Protein AF-A0A564Q9V2-F1 (afdb_monomer)

pLDDT: mean 96.32, std 3.56, range [74.69, 98.81]

Structure (mmCIF, N/CA/C/O backbone):
data_AF-A0A564Q9V2-F1
#
_entry.id   AF-A0A564Q9V2-F1
#
loop_
_atom_site.group_PDB
_atom_site.id
_atom_site.type_symbol
_atom_site.label_atom_id
_atom_site.label_alt_id
_atom_site.label_comp_id
_atom_site.label_asym_id
_atom_site.label_entity_id
_atom_site.label_seq_id
_atom_site.pdbx_PDB_ins_code
_atom_site.Cartn_x
_atom_site.Cartn_y
_atom_site.Cartn_z
_atom_site.occupancy
_atom_site.B_iso_or_equiv
_atom_site.auth_seq_id
_atom_site.auth_comp_id
_atom_site.auth_asym_id
_atom_site.auth_atom_id
_atom_site.pdbx_PDB_model_num
ATOM 1 N N . MET A 1 1 ? 2.245 -13.835 -5.243 1.00 80.06 1 MET A N 1
ATOM 2 C CA . MET A 1 1 ? 0.796 -13.632 -5.044 1.00 80.06 1 MET A CA 1
ATOM 3 C C . MET A 1 1 ? 0.420 -12.361 -5.782 1.00 80.06 1 MET A C 1
ATOM 5 O O . MET A 1 1 ? 1.270 -11.484 -5.834 1.00 80.06 1 MET A O 1
ATOM 9 N N . ASP A 1 2 ? -0.763 -12.288 -6.382 1.00 91.94 2 ASP A N 1
ATOM 10 C CA . ASP A 1 2 ? -1.254 -11.095 -7.085 1.00 91.94 2 ASP A CA 1
ATOM 11 C C . ASP A 1 2 ? -2.460 -10.507 -6.348 1.00 91.94 2 ASP A C 1
ATOM 13 O O . ASP A 1 2 ? -3.254 -11.261 -5.773 1.00 91.94 2 ASP A O 1
ATOM 17 N N . ILE A 1 3 ? -2.585 -9.181 -6.348 1.00 96.00 3 ILE A N 1
ATOM 18 C CA . ILE A 1 3 ? -3.714 -8.474 -5.741 1.00 96.00 3 ILE A CA 1
ATOM 19 C C . ILE A 1 3 ? -4.624 -7.997 -6.874 1.00 96.00 3 ILE A C 1
ATOM 21 O O . ILE A 1 3 ? -4.324 -7.031 -7.570 1.00 96.00 3 ILE A O 1
ATOM 25 N N . GLU A 1 4 ? -5.748 -8.684 -7.055 1.00 95.25 4 GLU A N 1
ATOM 26 C CA . GLU A 1 4 ? -6.709 -8.388 -8.126 1.00 95.25 4 GLU A CA 1
ATOM 27 C C . GLU A 1 4 ? -7.640 -7.232 -7.735 1.00 95.25 4 GLU A C 1
ATOM 29 O O . GLU A 1 4 ? -8.024 -6.400 -8.564 1.00 95.25 4 GLU A O 1
ATOM 34 N N . ASP A 1 5 ? -8.036 -7.190 -6.458 1.00 97.25 5 ASP A N 1
ATOM 35 C CA . ASP A 1 5 ? -8.981 -6.202 -5.947 1.00 97.25 5 ASP A CA 1
ATOM 36 C C . ASP A 1 5 ? -8.925 -6.032 -4.419 1.00 97.25 5 ASP A C 1
ATOM 38 O O . ASP A 1 5 ? -8.249 -6.768 -3.698 1.00 97.25 5 ASP A O 1
ATOM 42 N N . VAL A 1 6 ? -9.702 -5.075 -3.917 1.00 97.62 6 VAL A N 1
ATOM 43 C CA . VAL A 1 6 ? -9.988 -4.869 -2.496 1.00 97.62 6 VAL A CA 1
ATOM 44 C C . VAL A 1 6 ? -11.417 -5.287 -2.152 1.00 97.62 6 VAL A C 1
ATOM 46 O O . VAL A 1 6 ? -12.348 -5.139 -2.943 1.00 97.62 6 VAL A O 1
ATOM 49 N N . MET A 1 7 ? -11.623 -5.772 -0.930 1.00 97.62 7 MET A N 1
ATOM 50 C CA . MET A 1 7 ? -12.965 -5.957 -0.385 1.00 97.62 7 MET A CA 1
ATOM 51 C C . MET A 1 7 ? -13.439 -4.668 0.282 1.00 97.62 7 MET A C 1
ATOM 53 O O . MET A 1 7 ? -12.798 -4.194 1.217 1.00 97.62 7 MET A O 1
ATOM 57 N N . VAL A 1 8 ? -14.596 -4.150 -0.135 1.00 96.00 8 VAL A N 1
ATOM 58 C CA . VAL A 1 8 ? -15.181 -2.921 0.424 1.00 96.00 8 VAL A CA 1
ATOM 59 C C . VAL A 1 8 ? -16.545 -3.197 1.056 1.00 96.00 8 VAL A C 1
ATOM 61 O O . VAL A 1 8 ? -17.414 -3.840 0.450 1.00 96.00 8 VAL A O 1
ATOM 64 N N . ARG A 1 9 ? -16.766 -2.674 2.265 1.00 94.62 9 ARG A N 1
ATOM 65 C CA . ARG A 1 9 ? -18.075 -2.619 2.935 1.00 94.62 9 ARG A CA 1
ATOM 66 C C . ARG A 1 9 ? -18.229 -1.265 3.613 1.00 94.62 9 ARG A C 1
ATOM 68 O O . ARG A 1 9 ? -17.312 -0.820 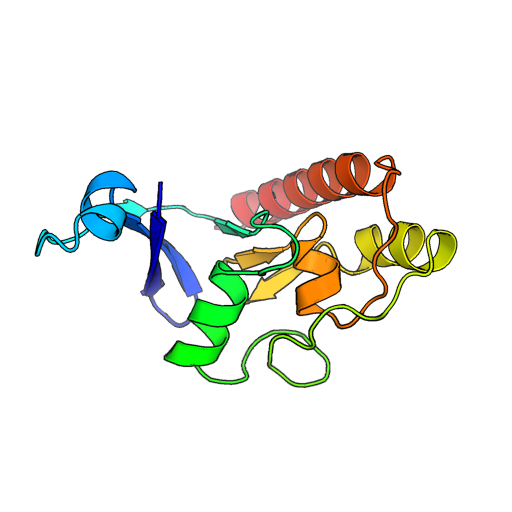4.285 1.00 94.62 9 ARG A O 1
ATOM 75 N N . LYS A 1 10 ? -19.385 -0.614 3.436 1.00 91.00 10 LYS A N 1
ATOM 76 C CA . LYS A 1 10 ? -19.699 0.688 4.062 1.00 91.00 10 LYS A CA 1
ATOM 77 C C . LYS A 1 10 ? -18.552 1.714 3.923 1.00 91.00 10 LYS A C 1
ATOM 79 O O . LYS A 1 10 ? -18.168 2.332 4.906 1.00 91.00 10 LYS A O 1
ATOM 84 N N . GLU A 1 11 ? -17.981 1.827 2.719 1.00 91.00 11 GLU A N 1
ATOM 85 C CA . GLU A 1 11 ? -16.864 2.746 2.408 1.00 91.00 11 GLU A CA 1
ATOM 86 C C . GLU A 1 11 ? -15.581 2.510 3.231 1.00 91.00 11 GLU A C 1
ATOM 88 O O . GLU A 1 11 ? -14.768 3.407 3.440 1.00 91.00 11 GLU A O 1
ATOM 93 N N . ARG A 1 12 ? -15.377 1.271 3.688 1.00 95.44 12 ARG A N 1
ATOM 94 C CA . ARG A 1 12 ? -14.171 0.812 4.376 1.00 95.44 12 ARG A CA 1
ATOM 95 C C . ARG A 1 12 ? -13.587 -0.410 3.673 1.00 95.44 12 ARG A C 1
ATOM 97 O O . ARG A 1 12 ? -14.333 -1.290 3.236 1.00 95.44 12 ARG A O 1
ATOM 104 N N . ILE A 1 13 ? -12.258 -0.481 3.593 1.00 97.50 13 ILE A N 1
ATOM 105 C CA . ILE A 1 13 ? -11.547 -1.692 3.170 1.00 97.50 13 ILE A CA 1
ATOM 106 C C . ILE A 1 13 ? -11.626 -2.738 4.288 1.00 97.50 13 ILE A C 1
ATOM 108 O O . ILE A 1 13 ? -11.209 -2.487 5.417 1.00 97.50 13 ILE A O 1
ATOM 112 N N . GLU A 1 14 ? -12.147 -3.919 3.961 1.00 97.50 14 GLU A N 1
ATOM 113 C CA . GLU A 1 14 ? -12.326 -5.053 4.883 1.00 97.50 14 GLU A CA 1
ATOM 114 C C . GLU A 1 14 ? -11.577 -6.319 4.435 1.00 97.50 14 GLU A C 1
ATOM 116 O O . GLU A 1 14 ? -11.845 -7.427 4.911 1.00 97.50 14 GLU A O 1
ATOM 121 N N . GLY A 1 15 ? -10.656 -6.194 3.483 1.00 98.00 15 GLY A N 1
ATOM 122 C CA . GLY A 1 15 ? -9.905 -7.331 2.971 1.00 98.00 15 GLY A CA 1
ATOM 123 C C . GLY A 1 15 ? -9.386 -7.137 1.558 1.00 98.00 15 GLY A C 1
ATOM 124 O O . GLY A 1 15 ? -9.488 -6.056 0.977 1.00 98.00 15 GLY A O 1
ATOM 125 N N . LEU A 1 16 ? -8.851 -8.219 1.007 1.00 98.38 16 LEU A N 1
ATOM 126 C CA . LEU A 1 16 ? -8.251 -8.276 -0.320 1.00 98.38 16 LEU A CA 1
ATOM 127 C C . LEU A 1 16 ? -8.867 -9.404 -1.143 1.00 98.38 16 LEU A C 1
ATOM 129 O O . LEU A 1 16 ? -9.312 -10.421 -0.606 1.00 98.38 16 LEU A O 1
ATOM 133 N N . VAL A 1 17 ? -8.851 -9.221 -2.456 1.00 98.06 17 VAL A N 1
ATOM 134 C CA . VAL A 1 17 ? -9.154 -10.245 -3.451 1.00 98.06 17 VAL A CA 1
ATOM 135 C C . VAL A 1 17 ? -7.836 -10.631 -4.107 1.00 98.06 17 VAL A C 1
ATOM 137 O O . VAL A 1 17 ? -7.150 -9.800 -4.701 1.00 98.06 17 VAL A O 1
ATOM 140 N N . LEU A 1 18 ? -7.454 -11.887 -3.933 1.00 97.44 18 LEU A N 1
ATOM 141 C CA . LEU A 1 18 ? -6.113 -12.384 -4.189 1.00 97.44 18 LEU A CA 1
ATOM 142 C C . LEU A 1 18 ? -6.141 -13.499 -5.220 1.00 97.44 18 LEU A C 1
ATOM 144 O O . LEU A 1 18 ? -7.012 -14.371 -5.188 1.00 97.44 18 LEU A O 1
ATOM 148 N N . ASN A 1 19 ? -5.127 -13.510 -6.076 1.00 96.44 19 ASN A N 1
ATOM 149 C CA . ASN A 1 19 ? -4.895 -14.590 -7.018 1.00 96.44 19 ASN A CA 1
ATOM 150 C C . ASN A 1 19 ? -3.466 -15.129 -6.914 1.00 96.44 19 ASN A C 1
ATOM 152 O O . ASN A 1 19 ? -2.551 -14.528 -6.333 1.00 96.44 19 ASN A O 1
ATOM 156 N N . TRP A 1 20 ? -3.263 -16.307 -7.483 1.00 95.31 20 TRP A N 1
ATOM 157 C CA . TRP A 1 20 ? -1.957 -16.935 -7.567 1.00 95.31 20 TRP A CA 1
ATOM 158 C C . TRP A 1 20 ? -1.184 -16.324 -8.732 1.00 95.31 20 TRP A C 1
ATOM 160 O O . TRP A 1 20 ? -1.680 -16.266 -9.853 1.00 95.31 20 TRP A O 1
ATOM 170 N N . SER A 1 21 ? 0.072 -15.932 -8.509 1.00 94.81 21 SER A N 1
ATOM 171 C CA . SER A 1 21 ? 0.897 -15.351 -9.580 1.00 94.81 21 SER A CA 1
ATOM 172 C C . SER A 1 21 ? 1.000 -16.234 -10.835 1.00 94.81 21 SER A C 1
ATOM 174 O O . SER A 1 21 ? 0.936 -15.676 -11.927 1.00 94.81 21 SER A O 1
ATOM 176 N N . PRO A 1 22 ? 1.091 -17.582 -10.747 1.00 96.06 22 PRO A N 1
ATOM 177 C CA . PRO A 1 22 ? 1.071 -18.432 -11.935 1.00 96.06 22 PRO A CA 1
ATOM 178 C C . PRO A 1 22 ? -0.187 -18.287 -12.793 1.00 96.06 22 PRO A C 1
ATOM 180 O O . PRO A 1 22 ? -0.063 -18.343 -14.011 1.00 96.06 22 PRO A O 1
ATOM 183 N N . VAL A 1 23 ? -1.368 -18.062 -12.203 1.00 94.94 23 VAL A N 1
ATOM 184 C CA . VAL A 1 23 ? -2.624 -17.864 -12.954 1.00 94.94 23 VAL A CA 1
ATOM 185 C C . VAL A 1 23 ? -2.499 -16.642 -13.861 1.00 94.94 23 VAL A C 1
ATOM 187 O O . VAL A 1 23 ? -2.741 -16.740 -15.062 1.00 94.94 23 VAL A O 1
ATOM 190 N N . LYS A 1 24 ? -2.009 -15.526 -13.310 1.00 90.81 24 LYS A N 1
ATOM 191 C CA . LYS A 1 24 ? -1.755 -14.293 -14.064 1.00 90.81 24 LYS A CA 1
ATOM 192 C C . LYS A 1 24 ? -0.659 -14.463 -15.116 1.00 90.81 24 LYS A C 1
ATOM 194 O O . LYS A 1 24 ? -0.854 -14.088 -16.263 1.00 90.81 24 LYS A O 1
ATOM 199 N N . ILE A 1 25 ? 0.476 -15.068 -14.753 1.00 95.31 25 ILE A N 1
ATOM 200 C CA . ILE A 1 25 ? 1.614 -15.276 -15.671 1.00 95.31 25 ILE A CA 1
ATOM 201 C C . ILE A 1 25 ? 1.224 -16.167 -16.860 1.00 95.31 25 ILE A C 1
ATOM 203 O O . ILE A 1 25 ? 1.698 -15.957 -17.973 1.00 95.31 25 ILE A O 1
ATOM 207 N N . SER A 1 26 ? 0.364 -17.160 -16.631 1.00 95.81 26 SER A N 1
ATOM 208 C CA . SER A 1 26 ? -0.089 -18.106 -17.657 1.00 95.81 26 SER A CA 1
ATOM 209 C C . SER A 1 26 ? -1.338 -17.656 -18.420 1.00 95.81 26 SER A C 1
ATOM 211 O O . SER A 1 26 ? -1.782 -18.383 -19.307 1.00 95.81 26 SER A O 1
ATOM 213 N N . ASN A 1 27 ? -1.897 -16.477 -18.111 1.00 93.50 27 ASN A N 1
ATOM 214 C CA . ASN A 1 27 ? -3.171 -15.991 -18.655 1.00 93.50 27 ASN A CA 1
ATOM 215 C C . ASN A 1 27 ? -4.312 -17.020 -18.521 1.00 93.50 27 ASN A C 1
ATOM 217 O O . ASN A 1 27 ? -5.134 -17.185 -19.424 1.00 93.50 27 ASN A O 1
ATOM 221 N N . MET A 1 28 ? -4.351 -17.746 -17.401 1.00 95.12 28 MET A N 1
ATOM 222 C CA . MET A 1 28 ? -5.437 -18.677 -17.110 1.00 95.12 28 MET A CA 1
ATOM 223 C C . MET A 1 28 ? -6.653 -17.936 -16.546 1.00 95.12 28 MET A C 1
ATOM 225 O O . MET A 1 28 ? -6.524 -17.051 -15.704 1.00 95.12 28 MET A O 1
ATOM 229 N N . HIS A 1 29 ? -7.851 -18.348 -16.959 1.00 93.62 29 HIS A N 1
ATOM 230 C CA . HIS A 1 29 ? -9.112 -17.816 -16.440 1.00 93.62 29 HIS A CA 1
ATOM 231 C C . HIS A 1 29 ? -9.529 -18.573 -15.173 1.00 93.62 29 HIS A C 1
ATOM 233 O O . HIS A 1 29 ? -10.330 -19.506 -15.233 1.00 93.62 29 HIS A O 1
ATOM 239 N N . VAL A 1 30 ? -8.938 -18.205 -14.036 1.00 96.06 30 VAL A N 1
ATOM 240 C CA . VAL A 1 30 ? -9.285 -18.746 -12.714 1.00 96.06 30 VAL A CA 1
ATOM 241 C C . VAL A 1 30 ? -9.719 -17.598 -11.812 1.00 96.06 30 VAL A C 1
ATOM 243 O O . VAL A 1 30 ? -8.996 -16.609 -11.682 1.00 96.06 30 VAL A O 1
ATOM 246 N N . ASP A 1 31 ? -10.885 -17.749 -11.186 1.00 96.50 31 ASP A N 1
ATOM 247 C CA . ASP A 1 31 ? -11.426 -16.751 -10.266 1.00 96.50 31 ASP A CA 1
ATOM 248 C C . ASP A 1 31 ? -10.545 -16.590 -9.010 1.00 96.50 31 ASP A C 1
ATOM 250 O O . ASP A 1 31 ? -10.011 -17.577 -8.488 1.00 96.50 31 ASP A O 1
ATOM 254 N N . PRO A 1 32 ? -10.405 -15.361 -8.483 1.00 97.12 32 PRO A N 1
ATOM 255 C CA . PRO A 1 32 ? -9.620 -15.098 -7.285 1.00 97.12 32 PRO A CA 1
ATOM 256 C C . PRO A 1 32 ? -10.368 -15.457 -5.993 1.00 97.12 32 PRO A C 1
ATOM 258 O O . PRO A 1 32 ? -11.581 -15.672 -5.967 1.00 97.12 32 PRO A O 1
ATOM 261 N N . LEU A 1 33 ? -9.640 -15.461 -4.875 1.00 97.00 33 LEU A N 1
ATOM 262 C CA . LEU A 1 33 ? -10.172 -15.726 -3.539 1.00 97.00 33 LEU A CA 1
ATOM 263 C C . LEU A 1 33 ? -10.173 -14.468 -2.671 1.00 97.00 33 LEU A C 1
ATOM 265 O O . LEU A 1 33 ? -9.272 -13.638 -2.734 1.00 97.00 33 LEU A O 1
ATOM 269 N N . CYS A 1 34 ? -11.180 -14.349 -1.809 1.00 97.44 34 CYS A N 1
ATOM 270 C CA . CYS A 1 34 ? -11.311 -13.237 -0.872 1.00 97.44 34 CYS A CA 1
ATOM 271 C C . CYS A 1 34 ? -10.701 -13.581 0.492 1.00 97.44 34 CYS A C 1
ATOM 273 O O . CYS A 1 34 ? -11.029 -14.616 1.075 1.00 97.44 34 CYS A O 1
ATOM 275 N N . VAL A 1 35 ? -9.896 -12.675 1.046 1.00 97.62 35 VAL A N 1
ATOM 276 C CA . VAL A 1 35 ? -9.365 -12.759 2.413 1.00 97.62 35 VAL A CA 1
ATOM 277 C C . VAL A 1 35 ? -9.802 -11.528 3.194 1.00 97.62 35 VAL A C 1
ATOM 279 O O . VAL A 1 35 ? -9.458 -10.402 2.842 1.00 97.62 35 VAL A O 1
ATOM 282 N N . LYS A 1 36 ? -10.556 -11.749 4.275 1.00 97.81 36 LYS A N 1
ATOM 283 C CA . LYS A 1 36 ? -11.016 -10.678 5.167 1.00 97.81 36 LYS A CA 1
ATOM 284 C C . LYS A 1 36 ? -9.900 -10.210 6.097 1.00 97.81 36 LYS A C 1
ATOM 286 O O . LYS A 1 36 ? -9.172 -11.030 6.650 1.00 97.81 36 LYS A O 1
ATOM 291 N N . ALA A 1 37 ? -9.840 -8.904 6.332 1.00 96.94 37 ALA A N 1
ATOM 292 C CA . ALA A 1 37 ? -8.933 -8.274 7.282 1.00 96.94 37 ALA A CA 1
ATOM 293 C C . ALA A 1 37 ? -9.596 -7.048 7.928 1.00 96.94 37 ALA A C 1
ATOM 295 O O . ALA A 1 37 ? -10.331 -6.315 7.272 1.00 96.94 37 ALA A O 1
ATOM 296 N N . LYS A 1 38 ? -9.314 -6.793 9.213 1.00 95.94 38 LYS A N 1
ATOM 297 C CA . LYS A 1 38 ? -9.777 -5.565 9.891 1.00 95.94 38 LYS A CA 1
ATOM 298 C C . LYS A 1 38 ? -9.070 -4.306 9.368 1.00 95.94 38 LYS A C 1
ATOM 300 O O . LYS A 1 38 ? -9.651 -3.217 9.367 1.00 95.94 38 LYS A O 1
ATOM 305 N N . VAL A 1 39 ? -7.806 -4.467 8.979 1.00 97.81 39 VAL A N 1
ATOM 306 C CA . VAL A 1 39 ? -6.906 -3.427 8.472 1.00 97.81 39 VAL A CA 1
ATOM 307 C C . VAL A 1 39 ? -6.026 -4.053 7.390 1.00 97.81 39 VAL A C 1
ATOM 309 O O . VAL A 1 39 ? -5.523 -5.163 7.570 1.00 97.81 39 VAL A O 1
ATOM 312 N N . VAL A 1 40 ? -5.839 -3.342 6.282 1.00 98.38 40 VAL A N 1
ATOM 313 C CA . VAL A 1 40 ? -4.915 -3.681 5.194 1.00 98.38 40 VAL A CA 1
ATOM 314 C C . VAL A 1 40 ? -3.757 -2.684 5.210 1.00 98.38 40 VAL A C 1
ATOM 316 O O . VAL A 1 40 ? -3.971 -1.489 5.407 1.00 98.38 40 VAL A O 1
ATOM 319 N N . ILE A 1 41 ? -2.532 -3.170 5.005 1.00 98.62 41 ILE A N 1
ATOM 320 C CA . ILE A 1 41 ? -1.331 -2.334 4.893 1.00 98.62 41 ILE A CA 1
ATOM 321 C C . ILE A 1 41 ? -0.724 -2.551 3.505 1.00 98.62 41 ILE A C 1
ATOM 323 O O . ILE A 1 41 ? -0.330 -3.665 3.168 1.00 98.62 41 ILE A O 1
ATOM 327 N N . ASP A 1 42 ? -0.658 -1.493 2.705 1.00 98.56 42 ASP A N 1
ATOM 328 C CA . ASP A 1 42 ? 0.016 -1.476 1.414 1.00 98.56 42 ASP A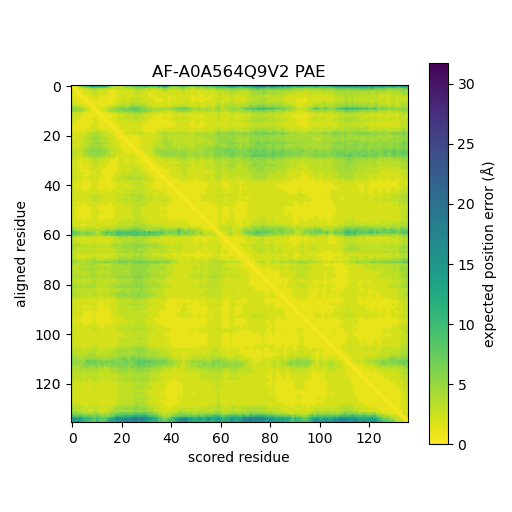 CA 1
ATOM 329 C C . ASP A 1 42 ? 1.510 -1.209 1.608 1.00 98.56 42 ASP A C 1
ATOM 331 O O . ASP A 1 42 ? 1.940 -0.097 1.927 1.00 98.56 42 ASP A O 1
ATOM 335 N N . THR A 1 43 ? 2.291 -2.267 1.414 1.00 97.94 43 THR A N 1
ATOM 336 C CA . THR A 1 43 ? 3.755 -2.248 1.338 1.00 97.94 43 THR A CA 1
ATOM 337 C C . THR A 1 43 ? 4.237 -2.785 -0.011 1.00 97.94 43 THR A C 1
ATOM 339 O O . THR A 1 43 ? 5.294 -3.407 -0.087 1.00 97.94 43 THR A O 1
ATOM 342 N N . THR A 1 44 ? 3.464 -2.584 -1.084 1.00 97.94 44 THR A N 1
ATOM 343 C CA . THR A 1 44 ? 3.794 -3.063 -2.446 1.00 97.94 44 THR A CA 1
ATOM 344 C C . THR A 1 44 ? 4.912 -2.259 -3.118 1.00 97.94 44 THR A C 1
ATOM 346 O O . THR A 1 44 ? 5.327 -2.547 -4.235 1.00 97.94 44 THR A O 1
ATOM 349 N N . GLY A 1 45 ? 5.467 -1.275 -2.408 1.00 97.69 45 GLY A N 1
ATOM 350 C CA . GLY A 1 45 ? 6.603 -0.485 -2.854 1.00 97.69 45 GLY A CA 1
ATOM 351 C C . GLY A 1 45 ? 6.192 0.635 -3.805 1.00 97.69 45 GLY A C 1
ATOM 352 O O . GLY A 1 45 ? 5.141 1.244 -3.640 1.00 97.69 45 GLY A O 1
ATOM 353 N N . HIS A 1 46 ? 7.047 0.924 -4.784 1.00 98.00 46 HIS A N 1
ATOM 354 C CA . HIS A 1 46 ? 6.889 2.040 -5.724 1.00 98.00 46 HIS A CA 1
ATOM 355 C C . HIS A 1 46 ? 5.554 2.021 -6.482 1.00 98.00 46 HIS A C 1
ATOM 357 O O . HIS A 1 46 ? 5.029 3.070 -6.859 1.00 98.00 46 HIS A O 1
ATOM 363 N N . ASP A 1 47 ? 4.995 0.830 -6.694 1.00 97.06 47 ASP A N 1
ATOM 364 C CA . ASP A 1 47 ? 3.768 0.670 -7.455 1.00 97.06 47 ASP A CA 1
ATOM 365 C C . ASP A 1 47 ? 2.513 1.070 -6.681 1.00 97.06 47 ASP A C 1
ATOM 367 O O . ASP A 1 47 ? 1.538 1.433 -7.339 1.00 97.06 47 ASP A O 1
ATOM 371 N N . ALA A 1 48 ? 2.538 1.080 -5.340 1.00 97.94 48 ALA A N 1
ATOM 372 C CA . ALA A 1 48 ? 1.383 1.400 -4.489 1.00 97.94 48 ALA A CA 1
ATOM 373 C C . ALA A 1 48 ? 0.091 0.728 -5.000 1.00 97.94 48 ALA A C 1
ATOM 375 O O . ALA A 1 48 ? -0.927 1.382 -5.253 1.00 97.94 48 ALA A O 1
ATOM 376 N N . GLU A 1 49 ? 0.176 -0.577 -5.273 1.00 97.75 49 GLU A N 1
ATOM 377 C CA . GLU A 1 49 ? -0.811 -1.318 -6.057 1.00 97.75 49 GLU A CA 1
ATOM 378 C C . GLU A 1 49 ? -2.206 -1.242 -5.436 1.00 97.75 49 GLU A C 1
ATOM 380 O O . GLU A 1 49 ? -3.184 -1.004 -6.147 1.00 97.75 49 GLU A O 1
ATOM 385 N N . ILE A 1 50 ? -2.310 -1.385 -4.110 1.00 98.25 50 ILE A N 1
ATOM 386 C CA . ILE A 1 50 ? -3.600 -1.386 -3.412 1.00 98.25 50 ILE A CA 1
ATOM 387 C C . ILE A 1 50 ? -4.188 0.024 -3.423 1.00 98.25 50 ILE A C 1
ATOM 389 O O . ILE A 1 50 ? -5.368 0.189 -3.741 1.00 98.25 50 ILE A O 1
ATOM 393 N N . ALA A 1 51 ? -3.376 1.051 -3.153 1.00 98.19 51 ALA A N 1
ATOM 394 C CA . ALA A 1 51 ? -3.819 2.442 -3.244 1.00 98.19 51 ALA A CA 1
ATOM 395 C C . ALA A 1 51 ? -4.324 2.796 -4.658 1.00 98.19 51 ALA A C 1
ATOM 397 O O . ALA A 1 51 ? -5.384 3.410 -4.796 1.00 98.19 51 ALA A O 1
ATOM 398 N N . LYS A 1 52 ? -3.637 2.334 -5.714 1.00 98.12 52 LYS A N 1
ATOM 399 C CA . LYS A 1 52 ? -4.076 2.511 -7.110 1.00 98.12 52 LYS A CA 1
ATOM 400 C C . LYS A 1 52 ? -5.358 1.741 -7.434 1.00 98.12 52 LYS A C 1
ATOM 402 O O . LYS A 1 52 ? -6.176 2.237 -8.208 1.00 98.12 52 LYS A O 1
ATOM 407 N N . ILE A 1 53 ? -5.559 0.541 -6.879 1.00 97.94 53 ILE A N 1
ATOM 408 C CA . ILE A 1 53 ? -6.827 -0.200 -7.014 1.00 97.94 53 ILE A CA 1
ATOM 409 C C . ILE A 1 53 ? -7.972 0.612 -6.401 1.00 97.94 53 ILE A C 1
ATOM 411 O O . ILE A 1 53 ? -9.008 0.779 -7.051 1.00 97.94 53 ILE A O 1
ATOM 415 N N . VAL A 1 54 ? -7.773 1.148 -5.192 1.00 97.50 54 VAL A N 1
ATOM 416 C CA . VAL A 1 54 ? -8.768 1.985 -4.507 1.00 97.50 54 VAL A CA 1
ATOM 417 C C . VAL A 1 54 ? -9.074 3.237 -5.322 1.00 97.50 54 VAL A C 1
ATOM 419 O O . VAL A 1 54 ? -10.242 3.476 -5.614 1.00 97.50 54 VAL A O 1
ATOM 422 N N . GLU A 1 55 ? -8.064 3.986 -5.772 1.00 97.31 55 GLU A N 1
ATOM 423 C CA . GLU A 1 55 ? -8.279 5.163 -6.627 1.00 97.31 55 GLU A CA 1
ATOM 424 C C . GLU A 1 55 ? -9.062 4.805 -7.900 1.00 97.31 55 GLU A C 1
ATOM 426 O O . GLU A 1 55 ? -10.037 5.469 -8.253 1.00 97.31 55 GLU A O 1
ATOM 431 N N . ARG A 1 56 ? -8.670 3.723 -8.581 1.00 97.25 56 ARG A N 1
ATOM 432 C CA . ARG A 1 56 ? -9.289 3.299 -9.842 1.00 97.25 56 ARG A CA 1
ATOM 433 C C . ARG A 1 56 ? -10.752 2.894 -9.675 1.00 97.25 56 ARG A C 1
ATOM 435 O O . ARG A 1 56 ? -11.557 3.189 -10.554 1.00 97.25 56 ARG A O 1
ATOM 442 N N . LYS A 1 57 ? -11.095 2.173 -8.603 1.00 95.81 57 LYS A N 1
ATOM 443 C CA . LYS A 1 57 ? -12.444 1.610 -8.413 1.00 95.81 57 LYS A CA 1
ATOM 444 C C . LYS A 1 57 ? -13.373 2.482 -7.578 1.00 95.81 57 LYS A C 1
ATOM 446 O O . LYS A 1 57 ? -14.585 2.386 -7.741 1.00 95.81 57 LYS A O 1
ATOM 451 N N . MET A 1 58 ? -12.823 3.306 -6.693 1.00 92.88 58 MET A N 1
ATOM 452 C CA . MET A 1 58 ? -13.584 4.142 -5.761 1.00 92.88 58 MET A CA 1
ATOM 453 C C . MET A 1 58 ? -13.454 5.639 -6.056 1.00 92.88 58 MET A C 1
ATOM 455 O O . MET A 1 58 ? -14.103 6.442 -5.390 1.00 92.88 58 MET A O 1
ATOM 459 N N . GLY A 1 59 ? -1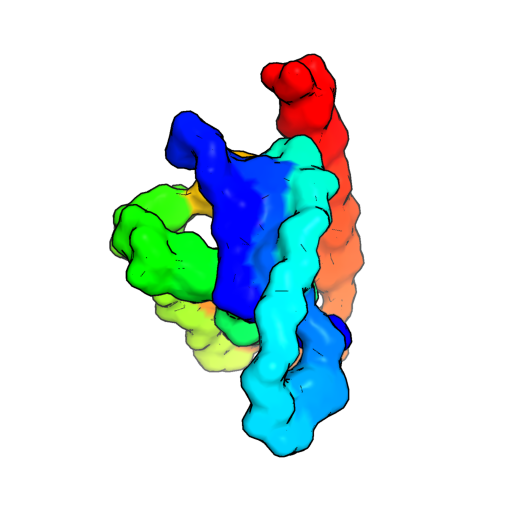2.644 6.021 -7.045 1.00 91.06 59 GLY A N 1
ATOM 460 C CA . GLY A 1 59 ? -12.360 7.410 -7.381 1.00 91.06 59 GLY A CA 1
ATOM 461 C C . GLY A 1 59 ? -11.311 8.044 -6.465 1.00 91.06 59 GLY A C 1
ATOM 462 O O . GLY A 1 59 ? -10.710 7.395 -5.608 1.00 91.06 59 GLY A O 1
ATOM 463 N N . LYS A 1 60 ? -11.100 9.351 -6.648 1.00 88.69 60 LYS A N 1
ATOM 464 C CA . LYS A 1 60 ? -10.107 10.147 -5.914 1.00 88.69 60 LYS A CA 1
ATOM 465 C C . LYS A 1 60 ? -10.548 10.459 -4.476 1.00 88.69 60 LYS A C 1
ATOM 467 O O . LYS A 1 60 ? -10.861 11.600 -4.153 1.00 88.69 60 LYS A O 1
ATOM 472 N N . ASN A 1 61 ? -10.570 9.430 -3.631 1.00 92.88 61 ASN A N 1
ATOM 473 C CA . ASN A 1 61 ? -10.996 9.491 -2.229 1.00 92.88 61 ASN A CA 1
ATOM 474 C C . ASN A 1 61 ? -9.889 9.114 -1.226 1.00 92.88 61 ASN A C 1
ATOM 476 O O . ASN A 1 61 ? -10.167 8.894 -0.046 1.00 92.88 61 ASN A O 1
ATOM 480 N N . LEU A 1 62 ? -8.636 9.016 -1.672 1.00 97.25 62 LEU A N 1
ATOM 481 C CA . LEU A 1 62 ? -7.491 8.864 -0.781 1.00 97.25 62 LEU A CA 1
ATOM 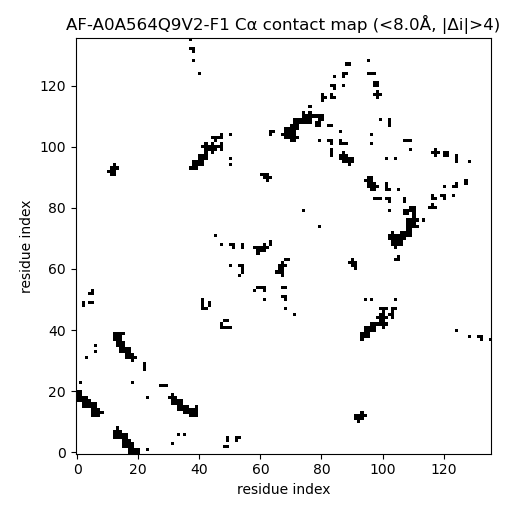482 C C . LEU A 1 62 ? -7.255 10.169 -0.009 1.00 97.25 62 LEU A C 1
ATOM 484 O O . LEU A 1 62 ? -7.454 11.266 -0.521 1.00 97.25 62 LEU A O 1
ATOM 488 N N . ARG A 1 63 ? -6.774 10.067 1.228 1.00 97.56 63 ARG A N 1
ATOM 489 C CA . ARG A 1 63 ? -6.399 11.196 2.093 1.00 97.56 63 ARG A CA 1
ATOM 490 C C . ARG A 1 63 ? -5.041 11.782 1.680 1.00 97.56 63 ARG A C 1
ATOM 492 O O . ARG A 1 63 ? -4.120 11.884 2.489 1.00 97.56 63 ARG A O 1
ATOM 499 N N . THR A 1 64 ? -4.912 12.118 0.403 1.00 97.38 64 THR A N 1
ATOM 500 C CA . THR A 1 64 ? -3.774 12.802 -0.221 1.00 97.38 64 THR A CA 1
ATOM 501 C C . THR A 1 64 ? -4.228 14.176 -0.712 1.00 97.38 64 THR A C 1
ATOM 503 O O . THR A 1 64 ? -5.425 14.452 -0.772 1.00 97.38 64 THR A O 1
ATOM 506 N N . GLU A 1 65 ? -3.295 15.049 -1.092 1.00 95.50 65 GLU A N 1
ATOM 507 C CA . GLU A 1 65 ? -3.636 16.401 -1.572 1.00 95.50 65 GLU A CA 1
ATOM 508 C C . GLU A 1 65 ? -4.535 16.387 -2.816 1.00 95.50 65 GLU A C 1
ATOM 510 O O . GLU A 1 65 ? -5.338 17.292 -3.025 1.00 95.50 65 GLU A O 1
ATOM 515 N N . THR A 1 66 ? -4.410 15.348 -3.644 1.00 96.31 66 THR A N 1
ATOM 516 C CA . THR A 1 66 ? -5.138 15.228 -4.915 1.00 96.31 66 THR A CA 1
ATOM 517 C C . THR A 1 66 ? -6.349 14.301 -4.843 1.00 96.31 66 THR A C 1
ATOM 519 O O . THR A 1 66 ? -7.059 14.154 -5.839 1.00 96.31 66 THR A O 1
ATOM 522 N N . GLY A 1 67 ? -6.560 13.625 -3.711 1.00 96.56 67 GLY A N 1
ATOM 523 C CA . GLY A 1 67 ? -7.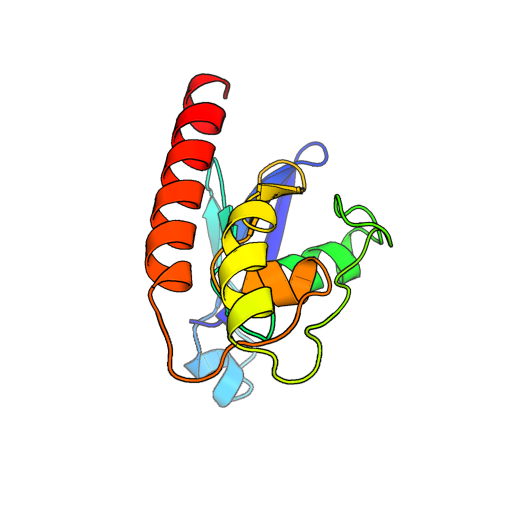516 12.527 -3.589 1.00 96.56 67 GLY A CA 1
ATOM 524 C C . GLY A 1 67 ? -7.050 11.203 -4.218 1.00 96.56 67 GLY A C 1
ATOM 525 O O . GLY A 1 67 ? -7.704 10.183 -4.032 1.00 96.56 67 GLY A O 1
ATOM 526 N N . GLY A 1 68 ? -5.945 11.177 -4.970 1.00 97.44 68 GLY A N 1
ATOM 527 C CA . GLY A 1 68 ? -5.420 9.987 -5.655 1.00 97.44 68 GLY A CA 1
ATOM 528 C C . GLY A 1 68 ? -3.965 9.673 -5.297 1.00 97.44 68 GLY A C 1
ATOM 529 O O . GLY A 1 68 ? -3.368 10.327 -4.436 1.00 97.44 68 GLY A O 1
ATOM 530 N N . VAL A 1 69 ? -3.390 8.668 -5.957 1.00 98.12 69 VAL A N 1
ATOM 531 C CA . VAL A 1 69 ? -1.964 8.334 -5.864 1.00 98.12 69 VAL A CA 1
ATOM 532 C C . VAL A 1 69 ? -1.173 9.387 -6.636 1.00 98.12 69 VAL A C 1
ATOM 534 O O . VAL A 1 69 ? -1.344 9.553 -7.842 1.00 98.12 69 VAL A O 1
ATOM 537 N N . MET A 1 70 ? -0.301 10.114 -5.940 1.00 98.00 70 MET A N 1
ATOM 538 C CA . MET A 1 70 ? 0.431 11.247 -6.524 1.00 98.00 70 MET A CA 1
ATOM 539 C C . MET A 1 70 ? 1.662 10.824 -7.343 1.00 98.00 70 MET A C 1
ATOM 541 O O . MET A 1 70 ? 2.104 11.578 -8.207 1.00 98.00 70 MET A O 1
ATOM 545 N N . GLY A 1 71 ? 2.179 9.615 -7.107 1.00 96.25 71 GLY A N 1
ATOM 546 C CA . GLY A 1 71 ? 3.399 9.089 -7.717 1.00 96.25 71 GLY A CA 1
ATOM 547 C C . GLY A 1 71 ? 4.662 9.568 -7.003 1.00 96.25 71 GLY A C 1
ATOM 548 O O . GLY A 1 71 ? 4.707 10.663 -6.449 1.00 96.25 71 GLY A O 1
ATOM 549 N N . GLU A 1 72 ? 5.714 8.750 -7.009 1.00 94.69 72 GLU A N 1
ATOM 550 C CA . GLU A 1 72 ? 6.989 9.171 -6.427 1.00 94.69 72 GLU A CA 1
ATOM 551 C C . GLU A 1 72 ? 7.710 10.209 -7.292 1.00 94.69 72 GLU A C 1
ATOM 553 O O . GLU A 1 72 ? 7.601 10.218 -8.521 1.00 94.69 72 GLU A O 1
ATOM 558 N N . LYS A 1 73 ? 8.504 11.062 -6.644 1.00 97.00 73 LYS A N 1
ATOM 559 C CA . LYS A 1 73 ? 9.394 12.011 -7.322 1.00 97.00 73 LYS A CA 1
ATOM 560 C C . LYS A 1 73 ? 10.790 11.413 -7.518 1.00 97.00 73 LYS A C 1
ATOM 562 O O . LYS A 1 73 ? 11.152 10.388 -6.936 1.00 97.00 73 LYS A O 1
ATOM 567 N N . SER A 1 74 ? 11.597 12.099 -8.327 1.00 97.94 74 SER A N 1
ATOM 568 C CA . SER A 1 74 ? 13.015 11.790 -8.538 1.00 97.94 74 SER A CA 1
ATOM 569 C C . SER A 1 74 ? 13.804 11.697 -7.229 1.00 97.94 74 SER A C 1
ATOM 571 O O . SER A 1 74 ? 13.370 12.163 -6.180 1.00 97.94 74 SER A O 1
ATOM 573 N N . MET A 1 75 ? 14.979 11.076 -7.299 1.00 97.44 75 MET A N 1
ATOM 574 C CA . MET A 1 75 ? 15.784 10.747 -6.127 1.00 97.44 75 MET A CA 1
ATOM 575 C C . MET A 1 75 ? 16.213 11.977 -5.319 1.00 97.44 75 MET A C 1
ATOM 577 O O . MET A 1 75 ? 16.898 12.856 -5.835 1.00 97.44 75 MET A O 1
ATOM 581 N N . TRP A 1 76 ? 15.872 11.965 -4.030 1.00 97.81 76 TRP A N 1
ATOM 582 C CA . TRP A 1 76 ? 16.412 12.845 -2.998 1.00 97.81 76 TRP A CA 1
ATOM 583 C C . TRP A 1 76 ? 16.409 12.064 -1.685 1.00 97.81 76 TRP A C 1
ATOM 585 O O . TRP A 1 76 ? 15.387 11.971 -1.015 1.00 97.81 76 TRP A O 1
ATOM 595 N N . ALA A 1 77 ? 17.549 11.454 -1.351 1.00 97.12 77 ALA A N 1
ATOM 596 C CA . ALA A 1 77 ? 17.637 10.475 -0.268 1.00 97.12 77 ALA A CA 1
ATOM 597 C C . ALA A 1 77 ? 17.204 11.013 1.094 1.00 97.12 77 ALA A C 1
ATOM 599 O O . ALA A 1 77 ? 16.354 10.408 1.734 1.00 97.12 77 ALA A O 1
ATOM 600 N N . GLU A 1 78 ? 17.746 12.161 1.487 1.00 96.81 78 GLU A N 1
ATOM 601 C CA . GLU A 1 78 ? 17.453 12.809 2.767 1.00 96.81 78 GLU A CA 1
ATOM 602 C C . GLU A 1 78 ? 15.959 13.122 2.932 1.00 96.81 78 GLU A C 1
ATOM 604 O O . GLU A 1 78 ? 15.329 12.625 3.860 1.00 96.81 78 GLU A O 1
ATOM 609 N N . VAL A 1 79 ? 15.367 13.842 1.972 1.00 97.62 79 VAL A N 1
ATOM 610 C CA . VAL A 1 79 ? 13.938 14.197 1.998 1.00 97.62 79 VAL A CA 1
ATOM 611 C C . VAL A 1 79 ? 13.050 12.957 1.890 1.00 97.62 79 VAL A C 1
ATOM 613 O O . VAL A 1 79 ? 12.076 12.825 2.622 1.00 97.62 79 VAL A O 1
ATOM 616 N N . GLY A 1 80 ? 13.390 12.009 1.012 1.00 97.44 80 GLY A N 1
ATOM 617 C CA . GLY A 1 80 ? 12.621 10.778 0.845 1.00 97.44 80 GLY A CA 1
ATOM 618 C C . GLY A 1 80 ? 12.586 9.914 2.110 1.00 97.44 80 GLY A C 1
ATOM 619 O O . GLY A 1 80 ? 11.541 9.340 2.416 1.00 97.44 80 GLY A O 1
ATOM 620 N N . GLU A 1 81 ? 13.701 9.824 2.842 1.00 97.25 81 GLU A N 1
ATOM 621 C CA . GLU A 1 81 ? 13.808 9.115 4.128 1.00 97.25 81 GLU A CA 1
ATOM 622 C C . GLU A 1 81 ? 13.087 9.841 5.269 1.00 97.25 81 GLU A C 1
ATOM 624 O O . GLU A 1 81 ? 12.492 9.186 6.121 1.00 97.25 81 GLU A O 1
ATOM 629 N N . GLU A 1 82 ? 13.104 11.173 5.293 1.00 95.94 82 GLU A N 1
ATOM 630 C CA . GLU A 1 82 ? 12.395 11.955 6.310 1.00 95.94 82 GLU A CA 1
ATOM 631 C C . GLU A 1 82 ? 10.870 11.901 6.107 1.00 95.94 82 GLU A C 1
ATOM 633 O O . GLU A 1 82 ? 10.110 11.596 7.035 1.00 95.94 82 GLU A O 1
ATOM 638 N N . GLU A 1 83 ? 10.408 12.129 4.875 1.00 97.50 83 GLU A N 1
ATOM 639 C CA . GLU A 1 83 ? 8.982 12.210 4.545 1.00 97.50 83 GLU A CA 1
ATOM 640 C C . GLU A 1 83 ? 8.268 10.854 4.663 1.00 97.50 83 GLU A C 1
ATOM 642 O O . GLU A 1 83 ? 7.071 10.816 4.960 1.00 97.50 83 GLU A O 1
ATOM 647 N N . ILE A 1 84 ? 8.974 9.723 4.512 1.00 97.56 84 ILE A N 1
ATOM 648 C CA . ILE A 1 84 ? 8.359 8.384 4.547 1.00 97.56 84 ILE A CA 1
ATOM 649 C C . ILE A 1 84 ? 7.597 8.112 5.844 1.00 97.56 84 ILE A C 1
ATOM 651 O O . ILE A 1 84 ? 6.543 7.475 5.828 1.00 97.56 84 ILE A O 1
ATOM 655 N N . ILE A 1 85 ? 8.089 8.625 6.973 1.00 96.69 85 ILE A N 1
ATOM 656 C CA . ILE A 1 85 ? 7.469 8.416 8.283 1.00 96.69 85 ILE A CA 1
ATOM 657 C C . ILE A 1 85 ? 6.171 9.210 8.391 1.00 96.69 85 ILE A C 1
ATOM 659 O O . ILE A 1 85 ? 5.173 8.688 8.887 1.00 96.69 85 ILE A O 1
ATOM 663 N N . GLN A 1 86 ? 6.161 10.439 7.876 1.00 96.88 86 GLN A N 1
ATOM 664 C CA . GLN A 1 86 ? 4.971 11.290 7.839 1.00 96.88 86 GLN A CA 1
ATOM 665 C C . GLN A 1 86 ? 3.921 10.742 6.864 1.00 96.88 86 GLN A C 1
ATOM 667 O O . GLN A 1 86 ? 2.723 10.748 7.158 1.00 96.88 86 GLN A O 1
ATOM 672 N N . ASN A 1 87 ? 4.376 10.199 5.735 1.00 98.38 87 ASN A N 1
ATOM 673 C CA . ASN A 1 87 ? 3.526 9.577 4.726 1.00 98.38 87 ASN A CA 1
ATOM 674 C C . ASN A 1 87 ? 2.981 8.210 5.151 1.00 98.38 87 ASN A C 1
ATOM 676 O O . ASN A 1 87 ? 2.016 7.729 4.559 1.00 98.38 87 ASN A O 1
ATOM 680 N N . THR A 1 88 ? 3.568 7.579 6.171 1.00 98.75 88 THR A N 1
ATOM 681 C CA . THR A 1 88 ? 3.071 6.315 6.722 1.00 98.75 88 THR A CA 1
ATOM 682 C C . THR A 1 88 ? 1.821 6.571 7.556 1.00 98.75 88 THR A C 1
ATOM 684 O O . THR A 1 88 ? 1.895 6.948 8.729 1.00 98.75 88 THR A O 1
ATOM 687 N N . ARG A 1 89 ? 0.650 6.380 6.944 1.00 98.50 89 ARG A N 1
ATOM 688 C CA . ARG A 1 89 ? -0.653 6.694 7.546 1.00 98.50 89 ARG A CA 1
ATOM 689 C C . ARG A 1 89 ? -1.797 5.904 6.919 1.00 98.50 89 ARG A C 1
ATOM 691 O O . ARG A 1 89 ? -1.644 5.297 5.863 1.00 98.50 89 ARG A O 1
ATOM 698 N N . GLU A 1 90 ? -2.961 5.950 7.563 1.00 98.44 90 GLU A N 1
ATOM 699 C CA . GLU A 1 90 ? -4.215 5.470 6.976 1.00 98.44 90 GLU A CA 1
ATOM 700 C C . GLU A 1 90 ? -4.679 6.447 5.881 1.00 98.44 90 GLU A C 1
ATOM 702 O O . GLU A 1 90 ? -5.149 7.548 6.182 1.00 98.44 90 GLU A O 1
ATOM 707 N N . VAL A 1 91 ? -4.538 6.051 4.613 1.00 98.19 91 VAL A N 1
ATOM 708 C CA . VAL A 1 91 ? -4.874 6.871 3.432 1.00 98.19 91 VAL A CA 1
ATOM 709 C C . VAL A 1 91 ? -6.304 6.670 2.948 1.00 98.19 91 VAL A C 1
ATOM 711 O O . VAL A 1 91 ? -6.812 7.491 2.200 1.00 98.19 91 VAL A O 1
ATOM 714 N N . TYR A 1 92 ? -6.980 5.618 3.388 1.00 98.12 92 TYR A N 1
ATOM 715 C CA . TYR A 1 92 ? -8.408 5.390 3.171 1.00 98.12 92 TYR A CA 1
ATOM 716 C C . TYR A 1 92 ? -8.926 4.557 4.350 1.00 98.12 92 TYR A C 1
ATOM 718 O O . TYR A 1 92 ? -8.133 3.789 4.892 1.00 98.12 92 TYR A O 1
ATOM 726 N N . PRO A 1 93 ? -10.194 4.667 4.794 1.00 97.12 93 PRO A N 1
ATOM 727 C CA . PRO A 1 93 ? -10.693 3.845 5.896 1.00 97.12 93 PRO A CA 1
ATOM 728 C C . PRO A 1 93 ? -10.368 2.351 5.712 1.00 97.12 93 PRO A C 1
ATOM 730 O O . PRO A 1 93 ? -10.864 1.699 4.796 1.00 97.12 93 PRO A O 1
ATOM 733 N N . GLY A 1 94 ? -9.525 1.806 6.591 1.00 97.25 94 GLY A N 1
ATOM 734 C CA . GLY A 1 94 ? -9.071 0.412 6.563 1.00 97.25 94 GLY A CA 1
ATOM 735 C C . GLY A 1 94 ? -7.824 0.131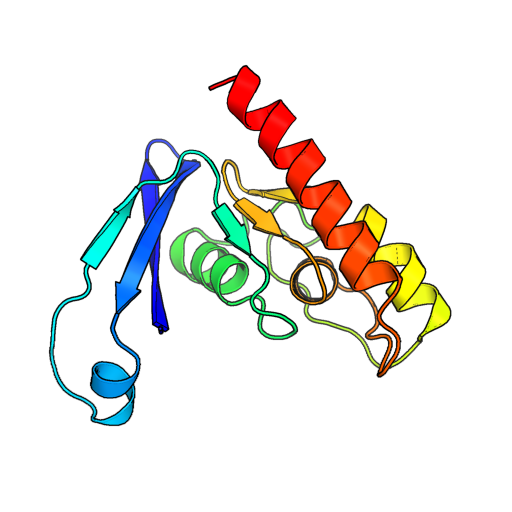 5.727 1.00 97.25 94 GLY A C 1
ATOM 736 O O . GLY A 1 94 ? -7.392 -1.018 5.695 1.00 97.25 94 GLY A O 1
ATOM 737 N N . LEU A 1 95 ? -7.222 1.148 5.106 1.00 98.44 95 LEU A N 1
ATOM 738 C CA . LEU A 1 95 ? -6.012 1.044 4.292 1.00 98.44 95 LEU A CA 1
ATOM 739 C C . LEU A 1 95 ? -4.910 1.978 4.805 1.00 98.44 95 LEU A C 1
ATOM 741 O O . LEU A 1 95 ? -5.010 3.204 4.712 1.00 98.44 95 LEU A O 1
ATOM 745 N N . ILE A 1 96 ? -3.827 1.380 5.288 1.00 98.81 96 ILE A N 1
ATOM 746 C CA . ILE A 1 96 ? -2.573 2.051 5.644 1.00 98.81 96 ILE A CA 1
ATOM 747 C C . ILE A 1 96 ? -1.588 1.893 4.487 1.00 98.81 96 ILE A C 1
ATOM 749 O O . ILE A 1 96 ? -1.560 0.844 3.856 1.00 98.81 96 ILE A O 1
ATOM 753 N N . VAL A 1 97 ? -0.754 2.896 4.231 1.00 98.81 97 VAL A N 1
ATOM 754 C CA . VAL A 1 97 ? 0.421 2.771 3.348 1.00 98.81 97 VAL A CA 1
ATOM 755 C C . VAL A 1 97 ? 1.701 2.853 4.169 1.00 98.81 97 VAL A C 1
ATOM 757 O O . VAL A 1 97 ? 1.762 3.588 5.156 1.00 98.81 97 VAL A O 1
ATOM 760 N N . ALA A 1 98 ? 2.721 2.102 3.764 1.00 98.75 98 ALA A N 1
ATOM 761 C CA . ALA A 1 98 ? 4.033 2.096 4.400 1.00 98.75 98 ALA A CA 1
ATOM 762 C C . ALA A 1 98 ? 5.147 1.779 3.388 1.00 98.75 98 ALA A C 1
ATOM 764 O O . ALA A 1 98 ? 4.901 1.324 2.269 1.00 98.75 98 ALA A O 1
ATOM 765 N N . GLY A 1 99 ? 6.395 2.037 3.771 1.00 98.31 99 GLY A N 1
ATOM 766 C CA . GLY A 1 99 ? 7.551 1.926 2.889 1.00 98.31 99 GLY A CA 1
ATOM 767 C C . GLY A 1 99 ? 7.422 2.833 1.663 1.00 98.31 99 GLY A C 1
ATOM 768 O O . GLY A 1 99 ? 6.794 3.891 1.714 1.00 98.31 99 GLY A O 1
ATOM 769 N N . MET A 1 100 ? 7.980 2.407 0.528 1.00 98.38 100 MET A N 1
ATOM 770 C CA . MET A 1 100 ? 7.895 3.194 -0.709 1.00 98.38 100 MET A CA 1
ATOM 771 C C . MET A 1 100 ? 6.467 3.426 -1.208 1.00 98.38 100 MET A C 1
ATOM 773 O O . MET A 1 100 ? 6.229 4.439 -1.862 1.00 98.38 100 MET A O 1
ATOM 777 N N . ALA A 1 101 ? 5.507 2.568 -0.847 1.00 98.62 101 ALA A N 1
ATOM 778 C CA . ALA A 1 101 ? 4.105 2.799 -1.187 1.00 98.62 101 ALA A CA 1
ATOM 779 C C . ALA A 1 101 ? 3.565 4.073 -0.521 1.00 98.62 101 ALA A C 1
ATOM 781 O O . ALA A 1 101 ? 2.721 4.754 -1.101 1.00 98.62 101 ALA A O 1
ATOM 782 N N . ALA A 1 102 ? 4.089 4.452 0.650 1.00 98.56 102 ALA A N 1
ATOM 783 C CA . ALA A 1 102 ? 3.728 5.697 1.319 1.00 98.56 102 ALA A CA 1
ATOM 784 C C . ALA A 1 102 ? 4.167 6.929 0.512 1.00 98.56 102 ALA A C 1
ATOM 786 O O . ALA A 1 10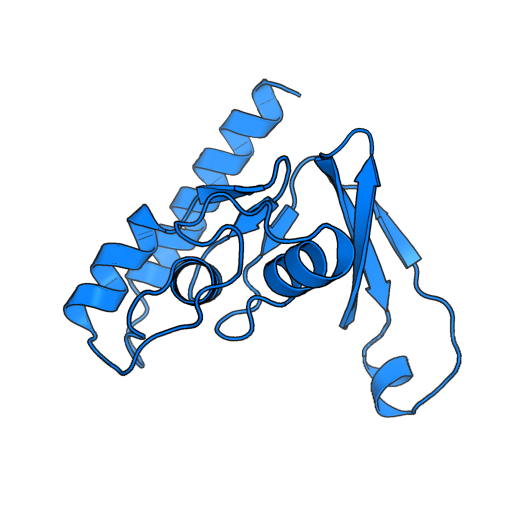2 ? 3.336 7.788 0.212 1.00 98.56 102 ALA A O 1
ATOM 787 N N . ASN A 1 103 ? 5.436 6.982 0.090 1.00 98.38 103 ASN A N 1
ATOM 788 C CA . ASN A 1 103 ? 5.957 8.088 -0.722 1.00 98.38 103 ASN A CA 1
ATOM 789 C C . ASN A 1 103 ? 5.325 8.127 -2.116 1.00 98.38 103 ASN A C 1
ATOM 791 O O . ASN A 1 103 ? 4.983 9.207 -2.593 1.00 98.38 103 ASN A O 1
ATOM 795 N N . ALA A 1 104 ? 5.107 6.968 -2.743 1.00 98.44 104 ALA A N 1
ATOM 796 C CA . ALA A 1 104 ? 4.415 6.885 -4.026 1.00 98.44 104 ALA A CA 1
ATOM 797 C C . ALA A 1 104 ? 2.951 7.344 -3.921 1.00 98.44 104 ALA A C 1
ATOM 799 O O . ALA A 1 104 ? 2.455 8.037 -4.805 1.00 98.44 104 ALA A O 1
ATOM 800 N N . THR A 1 105 ? 2.260 7.017 -2.827 1.00 98.44 105 THR A N 1
ATOM 801 C CA . THR A 1 105 ? 0.882 7.476 -2.597 1.00 98.44 105 THR A CA 1
ATOM 802 C C . THR A 1 105 ? 0.825 8.982 -2.345 1.00 98.44 105 THR A C 1
ATOM 804 O O . THR A 1 105 ? -0.026 9.659 -2.918 1.00 98.44 105 THR A O 1
ATOM 807 N N . CYS A 1 106 ? 1.739 9.516 -1.528 1.00 98.06 106 CYS A N 1
ATOM 808 C CA . CYS A 1 106 ? 1.686 10.899 -1.042 1.00 98.06 106 CYS A CA 1
ATOM 809 C C . CYS A 1 106 ? 2.527 11.912 -1.841 1.00 98.06 106 CYS A C 1
ATOM 811 O O . CYS A 1 106 ? 2.445 13.101 -1.553 1.00 98.06 106 CYS A O 1
ATOM 813 N N . GLY A 1 107 ? 3.291 11.496 -2.855 1.00 97.50 107 GLY A N 1
ATOM 814 C CA . GLY A 1 107 ? 3.966 12.436 -3.756 1.00 97.50 107 GLY A CA 1
ATOM 815 C C . GLY A 1 107 ? 5.383 12.839 -3.348 1.00 97.50 107 GLY A C 1
ATOM 816 O O . GLY A 1 107 ? 5.812 13.956 -3.657 1.00 97.50 107 GLY A O 1
ATOM 817 N N . SER A 1 108 ? 6.106 11.965 -2.652 1.00 98.00 108 SER A N 1
ATOM 818 C CA . SER A 1 108 ? 7.433 12.252 -2.092 1.00 98.00 108 SER A CA 1
ATOM 819 C C . SER A 1 108 ? 8.583 11.666 -2.923 1.00 98.00 108 SER A C 1
ATOM 821 O O . SER A 1 108 ? 8.369 10.735 -3.707 1.00 98.00 108 SER A O 1
ATOM 823 N N . PRO A 1 109 ? 9.816 12.191 -2.789 1.00 98.19 109 PRO A N 1
ATOM 824 C CA . PRO A 1 109 ? 11.002 11.632 -3.436 1.00 98.19 109 PRO A CA 1
ATOM 825 C C . PRO A 1 109 ? 11.299 10.180 -3.040 1.00 98.19 109 PRO A C 1
ATOM 827 O O . PRO A 1 109 ? 11.020 9.736 -1.922 1.00 98.19 109 PRO A O 1
ATOM 830 N N . ARG A 1 110 ? 11.948 9.446 -3.948 1.00 97.38 110 ARG A N 1
ATOM 831 C CA . ARG A 1 110 ? 12.602 8.164 -3.635 1.00 97.38 110 ARG A CA 1
ATOM 832 C C . ARG A 1 110 ? 13.968 8.372 -2.976 1.00 97.38 110 ARG A C 1
ATOM 834 O O . ARG A 1 110 ? 14.635 9.371 -3.250 1.00 97.38 110 ARG A O 1
ATOM 841 N N . MET A 1 111 ? 14.434 7.385 -2.204 1.00 96.06 111 MET A N 1
ATOM 842 C CA . MET A 1 111 ? 15.686 7.496 -1.437 1.00 96.06 111 MET A CA 1
ATOM 843 C C . MET A 1 111 ? 16.869 6.634 -1.894 1.00 96.06 111 MET A C 1
ATOM 845 O O . MET A 1 111 ? 18.001 6.896 -1.500 1.00 96.06 111 MET A O 1
ATOM 849 N N . GLY A 1 112 ? 16.652 5.648 -2.766 1.00 93.25 112 GLY A N 1
ATOM 850 C CA . GLY A 1 112 ? 17.727 4.758 -3.222 1.00 93.25 112 GLY A CA 1
ATOM 851 C C . GLY A 1 112 ? 18.018 3.631 -2.228 1.00 93.25 112 GLY A C 1
ATOM 852 O O . GLY A 1 112 ? 17.111 3.158 -1.555 1.00 93.25 112 GLY A O 1
ATOM 853 N N . ALA A 1 113 ? 19.265 3.156 -2.176 1.00 94.06 113 ALA A N 1
ATOM 854 C 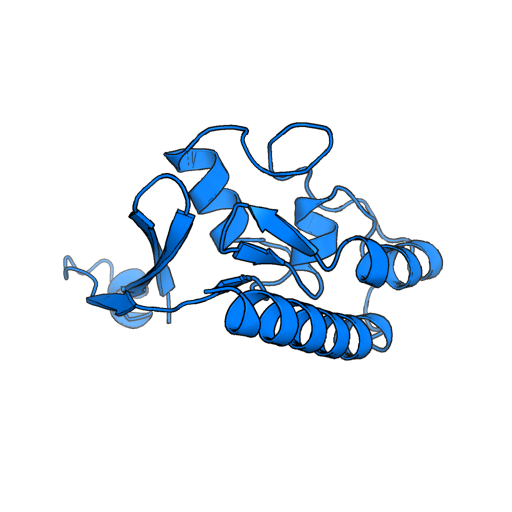CA . ALA A 1 113 ? 19.661 1.985 -1.385 1.00 94.06 113 ALA A CA 1
ATOM 855 C C . ALA A 1 113 ? 19.977 2.331 0.087 1.00 94.06 113 ALA A C 1
ATOM 857 O O . ALA A 1 113 ? 21.027 1.965 0.614 1.00 94.06 113 ALA A O 1
ATOM 858 N N . ILE A 1 114 ? 19.059 3.045 0.735 1.00 93.94 114 ILE A N 1
ATOM 859 C CA . ILE A 1 114 ? 19.038 3.330 2.172 1.00 93.94 114 ILE A CA 1
ATOM 860 C C . ILE A 1 114 ? 17.685 2.861 2.722 1.00 93.94 114 ILE A C 1
ATOM 862 O O . ILE A 1 114 ? 16.674 2.944 2.031 1.00 93.94 114 ILE A O 1
ATOM 866 N N . PHE A 1 115 ? 17.689 2.257 3.913 1.00 95.56 115 PHE A N 1
ATOM 867 C CA . PHE A 1 115 ? 16.555 1.453 4.396 1.00 95.56 115 PHE A CA 1
ATOM 868 C C . PHE A 1 115 ? 16.121 1.785 5.831 1.00 95.56 115 PHE A C 1
ATOM 870 O O . PHE A 1 115 ? 15.274 1.085 6.392 1.00 95.56 115 PHE A O 1
ATOM 877 N N . GLY A 1 116 ? 16.685 2.828 6.449 1.00 96.81 116 GLY A N 1
ATOM 878 C CA . GLY A 1 116 ? 16.345 3.210 7.824 1.00 96.81 116 GLY A CA 1
ATOM 879 C C . GLY A 1 116 ? 14.869 3.593 7.946 1.00 96.81 116 GLY A C 1
ATOM 880 O O . GLY A 1 116 ? 14.133 3.043 8.770 1.00 96.81 116 GLY A O 1
ATOM 881 N N . GLY A 1 117 ? 14.415 4.453 7.043 1.00 96.75 117 GLY A N 1
ATOM 882 C CA . GLY A 1 117 ? 13.046 4.924 6.925 1.00 96.75 117 GLY A CA 1
ATOM 883 C C . GLY A 1 117 ? 12.075 3.805 6.577 1.00 96.75 117 GLY A C 1
ATOM 884 O O . GLY A 1 117 ? 10.962 3.804 7.088 1.00 96.75 117 GLY A O 1
ATOM 885 N N . MET A 1 118 ? 12.497 2.789 5.814 1.00 97.69 118 MET A N 1
ATOM 886 C CA . MET A 1 118 ? 11.667 1.606 5.536 1.00 97.69 118 MET A CA 1
ATOM 887 C C . MET A 1 118 ? 11.315 0.841 6.815 1.00 97.69 118 MET A C 1
ATOM 889 O O . MET A 1 118 ? 10.150 0.510 7.043 1.00 97.69 118 MET A O 1
ATOM 893 N N . LEU A 1 119 ? 12.308 0.587 7.672 1.00 97.88 119 LEU A N 1
ATOM 894 C CA . LEU A 1 119 ? 12.101 -0.120 8.940 1.00 97.88 119 LEU A CA 1
ATOM 895 C C . LEU A 1 119 ? 11.237 0.698 9.905 1.00 97.88 119 LEU A C 1
ATOM 897 O O . LEU A 1 119 ? 10.296 0.173 10.504 1.00 97.88 119 LEU A O 1
ATOM 901 N N . LEU A 1 120 ? 11.535 1.992 10.035 1.00 98.38 120 LEU A N 1
ATOM 902 C CA . LEU A 1 120 ? 10.782 2.897 10.901 1.00 98.38 120 LEU A CA 1
ATOM 903 C C . LEU A 1 120 ? 9.346 3.110 10.398 1.00 98.38 120 LEU A C 1
ATOM 905 O O . LEU A 1 120 ? 8.419 3.151 11.206 1.00 98.38 120 LEU A O 1
ATOM 909 N N . SER A 1 121 ? 9.142 3.159 9.081 1.00 98.56 121 SER A N 1
ATOM 910 C CA . SER A 1 121 ? 7.823 3.191 8.449 1.00 98.56 121 SER A CA 1
ATOM 911 C C . SER A 1 121 ? 7.027 1.923 8.769 1.00 98.56 121 SER A C 1
ATOM 913 O O . SER A 1 121 ? 5.889 2.012 9.221 1.00 98.56 121 SER A O 1
ATOM 915 N N . GLY A 1 122 ? 7.629 0.734 8.655 1.00 98.56 122 GLY A N 1
ATOM 916 C CA . GLY A 1 122 ? 6.970 -0.516 9.047 1.00 98.56 122 GLY A CA 1
ATOM 917 C C . GLY A 1 122 ? 6.542 -0.528 10.520 1.00 98.56 122 GLY A C 1
ATOM 918 O O . GLY A 1 122 ? 5.404 -0.881 10.838 1.00 98.56 122 GLY A O 1
ATOM 919 N N . LYS A 1 123 ? 7.417 -0.063 11.424 1.00 98.62 123 LYS A N 1
ATOM 920 C CA . LYS A 1 123 ? 7.087 0.100 12.849 1.00 98.62 123 LYS A CA 1
ATOM 921 C C . LYS A 1 123 ? 5.908 1.059 13.047 1.00 98.62 123 LYS A C 1
ATOM 923 O O . LYS A 1 123 ? 4.955 0.718 13.746 1.00 98.62 123 LYS A O 1
ATOM 928 N N . ARG A 1 124 ? 5.943 2.230 12.406 1.00 98.44 124 ARG A N 1
ATOM 929 C CA . ARG A 1 124 ? 4.873 3.233 12.478 1.00 98.44 124 ARG A CA 1
ATOM 930 C C . ARG A 1 124 ? 3.538 2.680 11.971 1.00 98.44 124 ARG A C 1
ATOM 932 O O . ARG A 1 124 ? 2.505 2.911 12.594 1.00 98.44 124 ARG A O 1
ATOM 939 N N . ALA A 1 125 ? 3.554 1.923 10.877 1.00 98.69 125 ALA A N 1
ATOM 940 C CA . ALA A 1 125 ? 2.364 1.278 10.331 1.00 98.69 125 ALA A CA 1
ATOM 941 C C . ALA A 1 125 ? 1.749 0.278 11.319 1.00 98.69 125 ALA A C 1
ATOM 943 O O . ALA A 1 125 ? 0.529 0.255 11.480 1.00 98.69 125 ALA A O 1
ATOM 944 N N . ALA A 1 126 ? 2.580 -0.499 12.022 1.00 98.25 126 ALA A N 1
ATOM 945 C CA . ALA A 1 126 ? 2.119 -1.415 13.063 1.00 98.25 126 ALA A CA 1
ATOM 946 C C . ALA A 1 126 ? 1.468 -0.672 14.242 1.00 98.25 126 ALA A C 1
ATOM 948 O O . ALA A 1 126 ? 0.397 -1.073 14.693 1.00 98.25 126 ALA A O 1
ATOM 949 N N . GLU A 1 127 ? 2.060 0.432 14.706 1.00 98.31 127 GLU A N 1
ATOM 950 C CA . GLU A 1 127 ? 1.484 1.278 15.766 1.00 98.31 127 GLU A CA 1
ATOM 951 C C . GLU A 1 127 ? 0.105 1.827 15.375 1.00 98.31 127 GLU A C 1
ATOM 953 O O . GLU A 1 127 ? -0.842 1.750 16.158 1.00 98.31 127 GLU A O 1
ATOM 958 N N . ILE A 1 128 ? -0.033 2.326 14.142 1.00 98.25 128 ILE A N 1
ATOM 959 C CA . ILE A 1 128 ? -1.315 2.814 13.615 1.00 98.25 128 ILE A CA 1
ATOM 960 C C . ILE A 1 128 ? -2.326 1.669 13.518 1.00 98.25 128 ILE A C 1
ATOM 962 O O . ILE A 1 128 ? -3.474 1.830 13.927 1.00 98.25 128 ILE A O 1
ATOM 966 N N . ALA A 1 129 ? -1.914 0.508 13.001 1.00 98.12 129 ALA A N 1
ATOM 967 C CA . ALA A 1 129 ? -2.790 -0.649 12.863 1.00 98.12 129 ALA A CA 1
ATOM 968 C C . ALA A 1 129 ? -3.314 -1.131 14.223 1.00 98.12 129 ALA A C 1
ATOM 970 O O . ALA A 1 129 ? -4.507 -1.403 14.339 1.00 98.12 129 ALA A O 1
ATOM 971 N N . MET A 1 130 ? -2.459 -1.195 15.250 1.00 97.25 130 MET A N 1
ATOM 972 C CA . MET A 1 130 ? -2.873 -1.532 16.618 1.00 97.25 130 MET A CA 1
ATOM 973 C C . MET A 1 130 ? -3.918 -0.542 17.139 1.00 97.25 130 MET A C 1
ATOM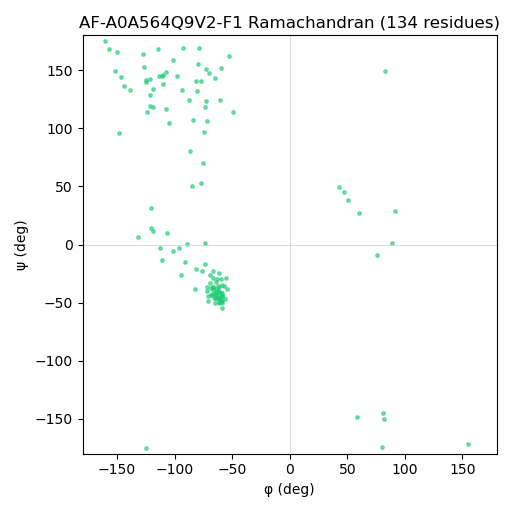 975 O O . MET A 1 130 ? -4.990 -0.968 17.561 1.00 97.25 130 MET A O 1
ATOM 979 N N . GLY A 1 131 ? -3.665 0.764 16.999 1.00 96.88 131 GLY A N 1
ATOM 980 C CA . GLY A 1 131 ? -4.621 1.795 17.410 1.00 96.88 131 GLY A CA 1
ATOM 981 C C . GLY A 1 131 ? -5.956 1.727 16.657 1.00 96.88 131 GLY A C 1
ATOM 982 O O . GLY A 1 131 ? -7.012 1.930 17.250 1.00 96.88 131 GLY A O 1
ATOM 983 N N . LEU A 1 132 ? -5.955 1.395 15.362 1.00 94.69 132 LEU A N 1
ATOM 984 C CA . LEU A 1 132 ? -7.199 1.183 14.613 1.00 94.69 132 LEU A CA 1
ATOM 985 C C . LEU A 1 132 ? -7.949 -0.059 15.106 1.00 94.69 132 LEU A C 1
ATOM 987 O O . LEU A 1 132 ? -9.165 -0.009 15.253 1.00 94.69 132 LEU A O 1
ATOM 991 N N . MET A 1 133 ? -7.246 -1.161 15.374 1.00 91.50 133 MET A N 1
ATOM 992 C CA . MET A 1 133 ? -7.862 -2.421 15.805 1.00 91.50 133 MET A CA 1
ATOM 993 C C . MET A 1 133 ? -8.519 -2.346 17.187 1.00 91.50 133 MET A C 1
ATOM 995 O O . MET A 1 133 ? -9.481 -3.073 17.416 1.00 91.50 133 MET A O 1
ATOM 999 N N . GLU A 1 134 ? -8.042 -1.483 18.085 1.00 89.19 134 GLU A N 1
ATOM 1000 C CA . GLU A 1 134 ? -8.683 -1.236 19.388 1.00 89.19 134 GLU A CA 1
ATOM 1001 C C . GLU A 1 134 ? -10.055 -0.552 19.258 1.00 89.19 134 GLU A C 1
ATOM 1003 O O . GLU A 1 134 ? -10.896 -0.676 20.145 1.00 89.19 134 GLU A O 1
ATOM 1008 N N . ASN A 1 135 ? -10.300 0.133 18.137 1.00 74.69 135 ASN A N 1
ATOM 1009 C CA . ASN A 1 135 ? -11.496 0.937 17.892 1.00 74.69 135 ASN A CA 1
ATOM 1010 C C . ASN A 1 135 ? -12.487 0.287 16.895 1.00 74.69 135 ASN A C 1
ATOM 1012 O O . ASN A 1 135 ? -13.426 0.958 16.459 1.00 74.69 135 ASN A O 1
ATOM 1016 N N . ILE A 1 136 ? -12.277 -0.988 16.512 1.00 76.31 136 ILE A N 1
ATOM 1017 C CA . ILE A 1 136 ? -13.095 -1.756 15.539 1.00 76.31 136 ILE A CA 1
ATOM 1018 C C . ILE A 1 136 ? -13.541 -3.108 16.106 1.00 76.31 136 ILE A C 1
ATOM 1020 O O . ILE A 1 136 ? -14.768 -3.329 16.155 1.00 76.31 136 ILE A O 1
#

Radius of gyration: 15.02 Å; Cα contacts (8 Å, |Δi|>4): 297; chains: 1; bounding box: 39×35×38 Å

Solvent-accessible surface area (backbone atoms only — not comparable to full-atom values): 7148 Å² total; per-residue (Å²): 113,37,80,80,46,72,33,74,53,96,86,24,38,41,29,38,26,35,38,57,45,67,41,66,77,66,71,50,96,69,87,65,48,79,46,80,34,87,61,45,74,36,66,67,24,73,70,21,55,61,61,48,48,45,28,73,76,69,38,63,65,34,76,36,100,78,12,36,68,61,39,56,41,70,81,36,42,70,62,18,40,60,47,22,49,76,38,27,39,74,36,39,58,35,33,30,24,16,36,47,9,6,20,13,33,63,46,31,31,37,43,71,102,64,57,68,35,41,54,52,6,49,54,50,40,50,56,52,51,52,60,50,59,78,76,108

Secondary structure (DSSP, 8-state):
-EEEEEEEETTEEEEEEEE-HHHHHTT-----EEEE-SSEEE--GGG-HHHHHHHHHH-S-SSSTTSS---PBSP-HHHHHHHHHHH-EEEETTEEE-THHHHHHHTPBP--S--HHHHHHHHHHHHHHHHHHHT-

Mean predicted aligned error: 2.88 Å

Sequence (136 aa):
MDIEDVMVRKERIEGLVLNWSPVKISNMHVDPLCVKAKVVIDTTGHDAEIAKIVERKMGKNLRTETGGVMGEKSMWAEVGEEEIIQNTREVYPGLIVAGMAANATCGSPRMGAIFGGMLLSGKRAAEIAMGLMENI

Foldseek 3Di:
DDFPAFDDDPQATFWTFDDDVVCVVVVPPDGTDTDGDQAAEQPVAQPLPHQQRCCVPVNLCWQEPRSGQQGADEEDQVFQLVCQQVLQQARGHRYTYHDNSSRRRHHYYDRPPDCPSRVNRVVSNVVRVVVSVVVD

Nearest PDB structures (foldseek):
  6hk1-assembly1_A  TM=9.577E-01  e=8.033E-15  Methanothermococcus thermolithotrophicus
  4y4n-assembly1_B  TM=9.612E-01  e=1.434E-14  Methanotorris igneus Kol 5
  7rk0-assembly1_B  TM=9.474E-01  e=7.532E-15  Thermovibrio ammonificans
  7rk0-assembly1_C-2  TM=9.236E-01  e=1.631E-14  Thermovibrio ammonificans
  1rp0-assembly1_A  TM=8.904E-01  e=1.337E-10  Arabidopsis thaliana